Protein AF-A0A2N1MV69-F1 (afdb_monomer_lite)

Structure (mmCIF, N/CA/C/O backbone):
data_AF-A0A2N1MV69-F1
#
_entry.id   AF-A0A2N1MV69-F1
#
loop_
_atom_site.group_PDB
_atom_site.id
_atom_site.type_symbol
_atom_site.label_atom_id
_atom_site.label_alt_id
_atom_site.label_comp_id
_atom_site.label_asym_id
_atom_site.label_entity_id
_atom_site.label_seq_id
_atom_site.pdbx_PDB_ins_code
_atom_site.Cartn_x
_atom_site.Cartn_y
_atom_site.Cartn_z
_atom_site.occupancy
_atom_site.B_iso_or_equiv
_atom_site.auth_seq_id
_atom_site.auth_comp_id
_atom_site.auth_asym_id
_atom_site.auth_atom_id
_atom_site.pdbx_PDB_model_num
ATOM 1 N N . MET A 1 1 ? 17.615 1.362 -21.625 1.00 73.75 1 MET A N 1
ATOM 2 C CA . MET A 1 1 ? 17.451 2.819 -21.396 1.00 73.75 1 MET A CA 1
ATOM 3 C C . MET A 1 1 ? 16.012 3.294 -21.609 1.00 73.75 1 MET A C 1
ATOM 5 O O . MET A 1 1 ? 15.429 3.789 -20.655 1.00 73.75 1 MET A O 1
ATOM 9 N N . ALA A 1 2 ? 15.399 3.103 -22.785 1.00 90.38 2 ALA A N 1
ATOM 10 C CA . ALA A 1 2 ? 14.018 3.550 -23.035 1.00 90.38 2 ALA A CA 1
ATOM 11 C C . ALA A 1 2 ? 12.971 2.893 -22.109 1.00 90.38 2 ALA A C 1
ATOM 13 O O . ALA A 1 2 ? 12.174 3.595 -21.490 1.00 90.38 2 ALA A O 1
ATOM 14 N N . LEU A 1 3 ? 13.031 1.566 -21.933 1.00 91.44 3 LEU A N 1
ATOM 15 C CA . LEU A 1 3 ? 12.094 0.827 -21.075 1.00 91.44 3 LEU A CA 1
ATOM 16 C C . LEU A 1 3 ? 12.160 1.262 -19.601 1.00 91.44 3 LEU A C 1
ATOM 18 O O . LEU A 1 3 ? 11.134 1.408 -18.949 1.00 91.44 3 LEU A O 1
ATOM 22 N N . THR A 1 4 ? 13.359 1.543 -19.084 1.00 90.44 4 THR A N 1
ATOM 23 C CA . THR A 1 4 ? 13.554 2.052 -17.716 1.00 90.44 4 THR A CA 1
ATOM 24 C C . THR A 1 4 ? 12.944 3.442 -17.538 1.00 90.44 4 THR A C 1
ATOM 26 O O . THR A 1 4 ? 12.288 3.712 -16.532 1.00 90.44 4 THR A O 1
ATOM 29 N N . SER A 1 5 ? 13.117 4.323 -18.528 1.00 93.38 5 SER A N 1
ATOM 30 C CA . SER A 1 5 ? 12.488 5.646 -18.528 1.00 93.38 5 SER A CA 1
ATOM 31 C C . SER A 1 5 ? 10.966 5.550 -18.584 1.00 93.38 5 SER A C 1
ATOM 33 O O . SER A 1 5 ? 10.296 6.271 -17.846 1.00 93.38 5 SER A O 1
ATOM 35 N N . LEU A 1 6 ? 10.428 4.631 -19.392 1.00 94.25 6 LEU A N 1
ATOM 36 C CA . LEU A 1 6 ? 8.992 4.380 -19.485 1.00 94.25 6 LEU A CA 1
ATOM 37 C C . LEU A 1 6 ? 8.429 3.819 -18.173 1.00 94.25 6 LEU A C 1
ATOM 39 O O . LEU A 1 6 ? 7.458 4.372 -17.665 1.00 94.25 6 LEU A O 1
ATOM 43 N N . LYS A 1 7 ? 9.079 2.811 -17.569 1.00 92.44 7 LYS A N 1
ATOM 44 C CA . LYS A 1 7 ? 8.705 2.271 -16.247 1.00 92.44 7 LYS A CA 1
ATOM 45 C C . LYS A 1 7 ? 8.596 3.395 -15.216 1.00 92.44 7 LYS A C 1
ATOM 47 O O . LYS A 1 7 ? 7.584 3.524 -14.537 1.00 92.44 7 LYS A O 1
ATOM 52 N N . ARG A 1 8 ? 9.609 4.265 -15.153 1.00 92.50 8 ARG A N 1
ATOM 53 C CA . ARG A 1 8 ? 9.631 5.402 -14.224 1.00 92.50 8 ARG A CA 1
ATOM 54 C C . ARG A 1 8 ? 8.537 6.433 -14.516 1.00 92.50 8 ARG A C 1
ATOM 56 O O . ARG A 1 8 ? 7.988 7.005 -13.578 1.00 92.50 8 ARG A O 1
ATOM 63 N N . LEU A 1 9 ? 8.248 6.712 -15.787 1.00 95.75 9 LEU A N 1
ATOM 64 C CA . LEU A 1 9 ? 7.177 7.631 -16.178 1.00 95.75 9 LEU A CA 1
ATOM 65 C C . LEU A 1 9 ? 5.811 7.080 -15.750 1.00 95.75 9 LEU A C 1
ATOM 67 O O . LEU A 1 9 ? 5.046 7.793 -15.110 1.00 95.75 9 LEU A O 1
ATOM 71 N N . ILE A 1 10 ? 5.547 5.805 -16.047 1.00 93.88 10 ILE A N 1
ATOM 72 C CA . ILE A 1 10 ? 4.301 5.125 -15.684 1.00 93.88 10 ILE A CA 1
ATOM 73 C C . ILE A 1 10 ? 4.137 5.104 -14.168 1.00 93.88 10 ILE A C 1
ATOM 75 O O . ILE A 1 10 ? 3.104 5.551 -13.682 1.00 93.88 10 ILE A O 1
ATOM 79 N N . ALA A 1 11 ? 5.163 4.693 -13.415 1.00 95.12 11 ALA A N 1
ATOM 80 C CA . ALA A 1 11 ? 5.097 4.666 -11.955 1.00 95.12 11 ALA A CA 1
ATOM 81 C C . ALA A 1 11 ? 4.746 6.047 -11.376 1.00 95.12 11 ALA A C 1
ATOM 83 O O . ALA A 1 11 ? 3.859 6.160 -10.536 1.00 95.12 11 ALA A O 1
ATOM 84 N N . LYS A 1 12 ? 5.363 7.124 -11.888 1.00 95.75 12 LYS A N 1
ATOM 85 C CA . LYS A 1 12 ? 5.040 8.506 -11.490 1.00 95.75 12 LYS A CA 1
ATOM 86 C C . LYS A 1 12 ? 3.611 8.928 -11.828 1.00 95.75 12 LYS A C 1
ATOM 88 O O . LYS A 1 12 ? 3.067 9.770 -11.118 1.00 95.75 12 LYS A O 1
ATOM 93 N N . SER A 1 13 ? 3.035 8.423 -12.913 1.00 95.50 13 SER A N 1
ATOM 94 C CA . SER A 1 13 ? 1.650 8.715 -13.291 1.00 95.50 13 SER A CA 1
ATOM 95 C C . SER A 1 13 ? 0.663 7.923 -12.438 1.00 95.50 13 SER A C 1
ATOM 97 O O . SER A 1 13 ? -0.273 8.509 -11.910 1.00 95.50 13 SER A O 1
ATOM 99 N N . VAL A 1 14 ? 0.914 6.628 -12.231 1.00 95.06 14 VAL A N 1
ATOM 100 C CA . VAL A 1 14 ? 0.062 5.731 -11.435 1.00 95.06 14 VAL A CA 1
ATOM 101 C C . VAL A 1 14 ? -0.071 6.227 -9.997 1.00 95.06 14 VAL A C 1
ATOM 103 O O . VAL A 1 14 ? -1.184 6.365 -9.504 1.00 95.06 14 VAL A O 1
ATOM 106 N N . VAL A 1 15 ? 1.029 6.611 -9.340 1.00 96.56 15 VAL A N 1
ATOM 107 C CA . VAL A 1 15 ? 0.968 7.091 -7.944 1.00 96.56 15 VAL A CA 1
ATOM 108 C C . VAL A 1 15 ? 0.208 8.407 -7.767 1.00 96.56 15 VAL A C 1
ATOM 110 O O . VAL A 1 15 ? -0.157 8.740 -6.647 1.00 96.56 15 VAL A O 1
ATOM 113 N N . LYS A 1 16 ? -0.023 9.181 -8.837 1.00 96.56 16 LYS A N 1
ATOM 114 C CA . LYS A 1 16 ? -0.863 10.392 -8.781 1.00 96.56 16 LYS A CA 1
ATOM 115 C C . LYS A 1 16 ? -2.356 10.073 -8.811 1.00 96.56 16 LYS A C 1
ATOM 117 O O . LYS A 1 16 ? -3.153 10.945 -8.492 1.00 96.56 16 LYS A O 1
ATOM 122 N N . LEU A 1 17 ? -2.714 8.860 -9.226 1.00 96.38 17 LEU A N 1
ATOM 123 C CA . LEU A 1 17 ? -4.087 8.376 -9.345 1.00 96.38 17 LEU A CA 1
ATOM 124 C C . LEU A 1 17 ? -4.476 7.463 -8.173 1.00 96.38 17 LEU A C 1
ATOM 126 O O . LEU A 1 17 ? -5.521 6.818 -8.231 1.00 96.38 17 LEU A O 1
ATOM 130 N N . ILE A 1 18 ? -3.632 7.384 -7.137 1.00 97.56 18 ILE A N 1
ATOM 131 C CA . ILE A 1 18 ? -3.890 6.550 -5.964 1.00 97.56 18 ILE A CA 1
ATOM 132 C C . ILE A 1 18 ? -5.148 7.016 -5.225 1.00 97.56 18 ILE A C 1
ATOM 134 O O . ILE A 1 18 ? -5.334 8.211 -4.987 1.00 97.56 18 ILE A O 1
ATOM 138 N N . ASN A 1 19 ? -6.013 6.070 -4.872 1.00 97.25 19 ASN A N 1
ATOM 139 C CA . ASN A 1 19 ? -7.265 6.308 -4.163 1.00 97.25 19 ASN A CA 1
ATOM 140 C C . ASN A 1 19 ? -7.725 5.044 -3.404 1.00 97.25 19 ASN A C 1
ATOM 142 O O . ASN A 1 19 ? -7.020 4.033 -3.367 1.00 97.25 19 ASN A O 1
ATOM 146 N N . ASN A 1 20 ? -8.921 5.103 -2.810 1.00 96.44 20 ASN A N 1
ATOM 147 C CA . ASN A 1 20 ? -9.487 4.006 -2.022 1.00 96.44 20 ASN A CA 1
ATOM 148 C C . ASN A 1 20 ? -9.691 2.719 -2.827 1.00 96.44 20 ASN A C 1
ATOM 150 O O . ASN A 1 20 ? -9.654 1.648 -2.226 1.00 96.44 20 ASN A O 1
ATOM 154 N N . ASP A 1 21 ? -9.862 2.817 -4.146 1.00 96.38 21 ASP A N 1
ATOM 155 C CA . ASP A 1 21 ? -10.181 1.685 -5.013 1.00 96.38 21 ASP A CA 1
ATOM 156 C C . ASP A 1 21 ? -8.928 0.918 -5.454 1.00 96.38 21 ASP A C 1
ATOM 158 O O . ASP A 1 21 ? -9.032 -0.267 -5.744 1.00 96.38 21 ASP A O 1
ATOM 162 N N . ASN A 1 22 ? -7.752 1.563 -5.498 1.00 96.62 22 ASN A N 1
ATOM 163 C CA . ASN A 1 22 ? -6.562 1.003 -6.160 1.00 96.62 22 ASN A CA 1
ATOM 164 C C . ASN A 1 22 ? -5.262 1.004 -5.331 1.00 96.62 22 ASN A C 1
ATOM 166 O O . ASN A 1 22 ? -4.222 0.543 -5.813 1.00 96.62 22 ASN A O 1
ATOM 170 N N . TRP A 1 23 ? -5.269 1.524 -4.099 1.00 97.50 23 TRP A N 1
ATOM 171 C CA . TRP A 1 23 ? -4.054 1.621 -3.277 1.00 97.50 23 TRP A CA 1
ATOM 172 C C . TRP A 1 23 ? -3.391 0.258 -3.025 1.00 97.50 23 TRP A C 1
ATOM 174 O O . TRP A 1 23 ? -2.161 0.166 -2.985 1.00 97.50 23 TRP A O 1
ATOM 184 N N . ASN A 1 24 ? -4.199 -0.796 -2.877 1.00 97.31 24 ASN A N 1
ATOM 185 C CA . ASN A 1 24 ? -3.747 -2.161 -2.631 1.00 97.31 24 ASN A CA 1
ATOM 186 C C . ASN A 1 24 ? -3.004 -2.723 -3.841 1.00 97.31 24 ASN A C 1
ATOM 188 O O . ASN A 1 24 ? -1.927 -3.291 -3.684 1.00 97.31 24 ASN A O 1
ATOM 192 N N . GLU A 1 25 ? -3.529 -2.516 -5.048 1.00 96.44 25 GLU A N 1
ATOM 193 C CA . GLU A 1 25 ? -2.874 -2.941 -6.284 1.00 96.44 25 GLU A CA 1
ATOM 194 C C . GLU A 1 25 ? -1.532 -2.228 -6.465 1.00 96.44 25 GLU A C 1
ATOM 196 O O . GLU A 1 25 ? -0.521 -2.865 -6.760 1.00 96.44 25 GLU A O 1
ATOM 201 N N . ILE A 1 26 ? -1.487 -0.915 -6.217 1.00 96.94 26 ILE A N 1
ATOM 202 C CA . ILE A 1 26 ? -0.248 -0.129 -6.291 1.00 96.94 26 ILE A CA 1
ATOM 203 C C . ILE A 1 26 ? 0.793 -0.653 -5.294 1.00 96.94 26 ILE A C 1
ATOM 205 O O . ILE A 1 26 ? 1.963 -0.816 -5.656 1.00 96.94 26 ILE A O 1
ATOM 209 N N . LEU A 1 27 ? 0.379 -0.946 -4.058 1.00 96.69 27 LEU A N 1
ATOM 210 C CA . LEU A 1 27 ? 1.258 -1.508 -3.035 1.00 96.69 27 LEU A CA 1
ATOM 211 C C . LEU A 1 27 ? 1.796 -2.885 -3.447 1.00 96.69 27 LEU A C 1
ATOM 213 O O . LEU A 1 27 ? 3.006 -3.112 -3.382 1.00 96.69 27 LEU A O 1
ATOM 217 N N . ILE A 1 28 ? 0.915 -3.775 -3.907 1.00 95.81 28 ILE A N 1
ATOM 218 C CA . ILE A 1 28 ? 1.271 -5.131 -4.341 1.00 95.81 28 ILE A CA 1
ATOM 219 C C . ILE A 1 28 ? 2.246 -5.081 -5.514 1.00 95.81 28 ILE A C 1
ATOM 221 O O . ILE A 1 28 ? 3.262 -5.771 -5.483 1.00 95.81 28 ILE A O 1
ATOM 225 N N . LEU A 1 29 ? 2.008 -4.227 -6.513 1.00 94.44 29 LEU A N 1
ATOM 226 C CA . LEU A 1 29 ? 2.935 -4.040 -7.632 1.00 94.44 29 LEU A CA 1
ATOM 227 C C . LEU A 1 29 ? 4.304 -3.540 -7.157 1.00 94.44 29 LEU A C 1
ATOM 229 O O . LEU A 1 29 ? 5.337 -4.011 -7.640 1.00 94.44 29 LEU A O 1
ATOM 233 N N . GLY A 1 30 ? 4.324 -2.607 -6.202 1.00 94.75 30 GLY A N 1
ATOM 234 C CA . GLY A 1 30 ? 5.557 -2.123 -5.586 1.00 94.75 30 GLY A CA 1
ATOM 235 C C . GLY A 1 30 ? 6.360 -3.236 -4.924 1.00 94.75 30 GLY A C 1
ATOM 236 O O . GLY A 1 30 ? 7.569 -3.336 -5.134 1.00 94.75 30 GLY A O 1
ATOM 237 N N . TRP A 1 31 ? 5.682 -4.111 -4.188 1.00 95.31 31 TRP A N 1
ATOM 238 C CA . TRP A 1 31 ? 6.292 -5.271 -3.551 1.00 95.31 31 TRP A CA 1
ATOM 239 C C . TRP A 1 31 ? 6.757 -6.329 -4.555 1.00 95.31 31 TRP A C 1
ATOM 241 O O . TRP A 1 31 ? 7.928 -6.706 -4.556 1.00 95.31 31 TRP A O 1
ATOM 251 N N . GLN A 1 32 ? 5.873 -6.765 -5.449 1.00 93.44 32 GLN A N 1
ATOM 252 C CA . GLN A 1 32 ? 6.123 -7.845 -6.403 1.00 93.44 32 GLN A CA 1
ATOM 253 C C . GLN A 1 32 ? 7.281 -7.534 -7.359 1.00 93.44 32 GLN A C 1
ATOM 255 O O . GLN A 1 32 ? 8.061 -8.422 -7.701 1.00 93.44 32 GLN A O 1
ATOM 260 N N . TYR A 1 33 ? 7.408 -6.277 -7.792 1.00 92.50 33 TYR A N 1
ATOM 261 C CA . TYR A 1 33 ? 8.412 -5.862 -8.776 1.00 92.50 33 TYR A CA 1
ATOM 262 C C . TYR A 1 33 ? 9.569 -5.055 -8.183 1.00 92.50 33 TYR A C 1
ATOM 264 O O . TYR A 1 33 ? 10.332 -4.442 -8.944 1.00 92.50 33 TYR A O 1
ATOM 272 N N . ASN A 1 34 ? 9.695 -5.040 -6.851 1.00 92.69 34 ASN A N 1
ATOM 273 C CA . ASN A 1 34 ? 10.690 -4.261 -6.114 1.00 92.69 34 ASN A CA 1
ATOM 274 C C . ASN A 1 34 ? 10.747 -2.791 -6.588 1.00 92.69 34 ASN A C 1
ATOM 276 O O . ASN A 1 34 ? 11.817 -2.220 -6.820 1.00 92.69 34 ASN A O 1
ATOM 280 N N . ASP A 1 35 ? 9.576 -2.192 -6.825 1.00 94.56 35 ASP A N 1
ATOM 281 C CA . ASP A 1 35 ? 9.447 -0.789 -7.208 1.00 94.56 35 ASP A CA 1
ATOM 282 C C . ASP A 1 35 ? 9.217 0.059 -5.957 1.00 94.56 35 ASP A C 1
ATOM 284 O O . ASP A 1 35 ? 8.101 0.181 -5.445 1.00 94.56 35 ASP A O 1
ATOM 288 N N . LEU A 1 36 ? 10.310 0.648 -5.470 1.00 94.38 36 LEU A N 1
ATOM 289 C CA . LEU A 1 36 ? 10.314 1.4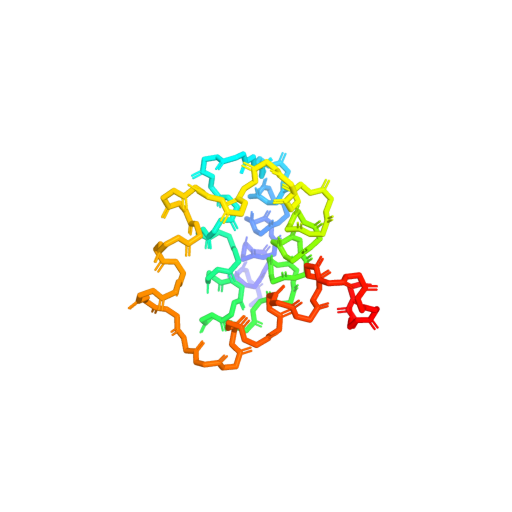40 -4.245 1.00 94.38 36 LEU A CA 1
ATOM 290 C C . LEU A 1 36 ? 9.315 2.605 -4.299 1.00 94.38 36 LEU A C 1
ATOM 292 O O . LEU A 1 36 ? 8.661 2.886 -3.304 1.00 94.38 36 LEU A O 1
ATOM 296 N N . LEU A 1 37 ? 9.147 3.264 -5.453 1.00 95.69 37 LEU A N 1
ATOM 297 C CA . LEU A 1 37 ? 8.230 4.400 -5.561 1.00 95.69 37 LEU A CA 1
ATOM 298 C C . LEU A 1 37 ? 6.781 3.958 -5.337 1.00 95.69 37 LEU A C 1
ATOM 300 O O . LEU A 1 37 ? 6.053 4.622 -4.600 1.00 95.69 37 LEU A O 1
ATOM 304 N N . LEU A 1 38 ? 6.368 2.858 -5.971 1.00 96.94 38 LEU A N 1
ATOM 305 C CA . LEU A 1 38 ? 5.015 2.324 -5.814 1.00 96.94 38 LEU A CA 1
ATOM 306 C C . LEU A 1 38 ? 4.783 1.826 -4.384 1.00 96.94 38 LEU A C 1
ATOM 308 O O . LEU A 1 38 ? 3.794 2.215 -3.766 1.00 96.94 38 LEU A O 1
ATOM 312 N N . ARG A 1 39 ? 5.730 1.053 -3.832 1.00 96.06 39 ARG A N 1
ATOM 313 C CA . ARG A 1 39 ? 5.659 0.520 -2.462 1.00 96.06 39 ARG A CA 1
ATOM 314 C C . ARG A 1 39 ? 5.530 1.644 -1.436 1.00 96.06 39 ARG A C 1
ATOM 316 O O . ARG A 1 39 ? 4.562 1.670 -0.682 1.00 96.06 39 ARG A O 1
ATOM 323 N N . THR A 1 40 ? 6.435 2.623 -1.462 1.00 95.69 40 THR A N 1
ATOM 324 C CA . THR A 1 40 ? 6.416 3.766 -0.537 1.00 95.69 40 THR A CA 1
ATOM 325 C C . THR A 1 40 ? 5.120 4.567 -0.651 1.00 95.69 40 THR A C 1
ATOM 327 O O . THR A 1 40 ? 4.565 4.990 0.360 1.00 95.69 40 THR A O 1
ATOM 330 N N . LYS A 1 41 ? 4.598 4.780 -1.866 1.00 96.94 41 LYS A N 1
ATOM 331 C CA . LYS A 1 41 ? 3.341 5.520 -2.053 1.00 96.94 41 LYS A CA 1
ATOM 332 C C . LYS A 1 41 ? 2.117 4.738 -1.583 1.00 96.94 41 LYS A C 1
ATOM 334 O O . LYS A 1 41 ? 1.259 5.344 -0.949 1.00 96.94 41 LYS A O 1
ATOM 339 N N . GLY A 1 42 ? 2.068 3.429 -1.825 1.00 96.94 42 GLY A N 1
ATOM 340 C CA . GLY A 1 42 ? 1.027 2.549 -1.293 1.00 96.94 42 GLY A CA 1
ATOM 341 C C . GLY A 1 42 ? 1.016 2.532 0.238 1.00 96.94 42 GLY A C 1
ATOM 342 O O . GLY A 1 42 ? -0.015 2.790 0.847 1.00 96.94 42 GLY A O 1
ATOM 343 N N . LEU A 1 43 ? 2.176 2.338 0.874 1.00 96.56 43 LEU A N 1
ATOM 344 C CA . LEU A 1 43 ? 2.302 2.355 2.340 1.00 96.56 43 LEU A CA 1
ATOM 345 C C . LEU A 1 43 ? 1.966 3.719 2.941 1.00 96.56 43 LEU A C 1
ATOM 347 O O . LEU A 1 43 ? 1.300 3.801 3.970 1.00 96.56 43 LEU A O 1
ATOM 351 N N . LYS A 1 44 ? 2.396 4.807 2.292 1.00 96.00 44 LYS A N 1
ATOM 352 C CA . LYS A 1 44 ? 2.028 6.156 2.718 1.00 96.00 44 LYS A CA 1
ATOM 353 C C . LYS A 1 44 ? 0.508 6.335 2.719 1.00 96.00 44 LYS A C 1
ATOM 355 O O . LYS A 1 44 ? -0.027 6.863 3.688 1.00 96.00 44 LYS A O 1
ATOM 360 N N . TYR A 1 45 ? -0.171 5.853 1.678 1.00 97.12 45 TYR A N 1
ATOM 361 C CA . TYR A 1 45 ? -1.629 5.882 1.610 1.00 97.12 45 TYR A CA 1
ATOM 362 C C . TYR A 1 45 ? -2.261 5.095 2.762 1.00 97.12 45 TYR A C 1
ATOM 364 O O . TYR A 1 45 ? -3.154 5.607 3.431 1.00 97.12 45 TYR A O 1
ATOM 372 N N . VAL A 1 46 ? -1.744 3.895 3.058 1.00 96.50 46 VAL A N 1
ATOM 373 C CA . VAL A 1 46 ? -2.181 3.105 4.220 1.00 96.50 46 VAL A CA 1
ATOM 374 C C . VAL A 1 46 ? -2.057 3.907 5.509 1.00 96.50 46 VAL A C 1
ATOM 376 O O . VAL A 1 46 ? -3.020 3.984 6.264 1.00 96.50 46 VAL A O 1
ATOM 379 N N . LYS A 1 47 ? -0.905 4.543 5.748 1.00 95.69 47 LYS A N 1
ATOM 380 C CA . LYS A 1 47 ? -0.668 5.363 6.944 1.00 95.69 47 LYS A CA 1
ATOM 381 C C . LYS A 1 47 ? -1.681 6.499 7.082 1.00 95.69 47 LYS A C 1
ATOM 383 O O . LYS A 1 47 ? -2.165 6.762 8.176 1.00 95.69 47 LYS A O 1
ATOM 388 N N . GLU A 1 48 ? -1.964 7.192 5.982 1.00 95.38 48 GLU A N 1
ATOM 389 C CA . GLU A 1 48 ? -2.819 8.383 5.963 1.00 95.38 48 GLU A CA 1
ATOM 390 C C . GLU A 1 48 ? -4.318 8.043 6.030 1.00 95.38 48 GLU A C 1
ATOM 392 O O . GLU A 1 48 ? -5.108 8.863 6.495 1.00 95.38 48 GLU A O 1
ATOM 397 N N . HIS A 1 49 ? -4.709 6.835 5.610 1.00 96.44 49 HIS A N 1
ATOM 398 C CA . HIS A 1 49 ? -6.109 6.427 5.450 1.00 96.44 49 HIS A CA 1
ATOM 399 C C . HIS A 1 49 ? -6.478 5.152 6.222 1.00 96.44 49 HIS A C 1
ATOM 401 O O . HIS A 1 49 ? -7.516 4.545 5.954 1.00 96.44 49 HIS A O 1
ATOM 407 N N . TRP A 1 50 ? -5.657 4.726 7.188 1.00 95.69 50 TRP A N 1
ATOM 408 C CA . TRP A 1 50 ? -5.830 3.440 7.870 1.00 95.69 50 TRP A CA 1
ATOM 409 C C . TRP A 1 50 ? -7.238 3.247 8.438 1.00 95.69 50 TRP A C 1
ATOM 411 O O . TRP A 1 50 ? -7.877 2.221 8.201 1.00 95.69 50 TRP A O 1
ATOM 421 N N . ASP A 1 51 ? -7.762 4.263 9.124 1.00 94.88 51 ASP A N 1
ATOM 422 C CA . ASP A 1 51 ? -9.074 4.183 9.760 1.00 94.88 51 ASP A CA 1
ATOM 423 C C . ASP A 1 51 ? -10.224 3.935 8.784 1.00 94.88 51 ASP A C 1
ATOM 425 O O . ASP A 1 51 ? -11.218 3.323 9.175 1.00 94.88 51 ASP A O 1
ATOM 429 N N . THR A 1 52 ? -10.079 4.351 7.524 1.00 95.38 52 THR A N 1
ATOM 430 C CA . THR A 1 52 ? -11.093 4.139 6.487 1.00 95.38 52 THR A CA 1
ATOM 431 C C . THR A 1 52 ? -10.911 2.822 5.740 1.00 95.38 52 THR A C 1
ATOM 433 O O . THR A 1 52 ? -11.897 2.240 5.298 1.00 95.38 52 THR A O 1
ATOM 436 N N . ILE A 1 53 ? -9.677 2.329 5.597 1.00 96.38 53 ILE A N 1
ATOM 437 C CA . ILE A 1 53 ? -9.382 1.149 4.765 1.00 96.38 53 ILE A CA 1
ATOM 438 C C . ILE A 1 53 ? -9.245 -0.158 5.559 1.00 96.38 53 ILE A C 1
ATOM 440 O O . ILE A 1 53 ? -9.271 -1.229 4.953 1.00 96.38 53 ILE A O 1
ATOM 444 N N . LYS A 1 54 ? -9.121 -0.106 6.894 1.00 95.25 54 LYS A N 1
ATOM 445 C CA . LYS A 1 54 ? -8.858 -1.280 7.756 1.00 95.25 54 LYS A CA 1
ATOM 446 C C . LYS A 1 54 ? -9.933 -2.375 7.747 1.00 95.25 54 LYS A C 1
ATOM 448 O O . LYS A 1 54 ? -9.691 -3.470 8.240 1.00 95.25 54 LYS A O 1
ATOM 453 N N . TYR A 1 55 ? -11.104 -2.090 7.184 1.00 95.25 55 TYR A N 1
ATOM 454 C CA . TYR A 1 55 ? -12.192 -3.056 6.992 1.00 95.25 55 TYR A CA 1
ATOM 455 C C . TYR A 1 55 ? -12.599 -3.205 5.518 1.00 95.25 55 TYR A C 1
ATOM 457 O O . TYR A 1 55 ? -13.682 -3.697 5.227 1.00 95.25 55 TYR A O 1
ATOM 465 N N . SER A 1 56 ? -11.766 -2.730 4.588 1.00 96.75 56 SER A N 1
ATOM 466 C CA . SER A 1 56 ? -12.057 -2.774 3.153 1.00 96.75 56 SER A CA 1
ATOM 467 C C . SER A 1 56 ? -11.721 -4.130 2.530 1.00 96.75 56 SER A C 1
ATOM 469 O O . SER A 1 56 ? -10.780 -4.808 2.955 1.00 96.75 56 SER A O 1
ATOM 471 N N . ASP A 1 57 ? -12.420 -4.466 1.443 1.00 97.88 57 ASP A N 1
ATOM 472 C CA . ASP A 1 57 ? -12.099 -5.625 0.600 1.00 97.88 57 ASP A CA 1
ATOM 473 C C . ASP A 1 57 ? -10.668 -5.547 0.045 1.00 97.88 57 ASP A C 1
ATOM 475 O O . ASP A 1 57 ? -10.003 -6.565 -0.130 1.00 97.88 57 ASP A O 1
ATOM 479 N N . ASN A 1 58 ? -10.150 -4.331 -0.149 1.00 97.25 58 ASN A N 1
ATOM 480 C CA . ASN A 1 58 ? -8.781 -4.087 -0.594 1.00 97.25 58 ASN A CA 1
ATOM 481 C C . ASN A 1 58 ? -7.733 -4.553 0.423 1.00 97.25 58 ASN A C 1
ATOM 483 O O . ASN A 1 58 ? -6.711 -5.124 0.032 1.00 97.25 58 ASN A O 1
ATOM 487 N N . LEU A 1 59 ? -7.991 -4.371 1.723 1.00 97.06 59 LEU A N 1
ATOM 488 C CA . LEU A 1 59 ? -7.129 -4.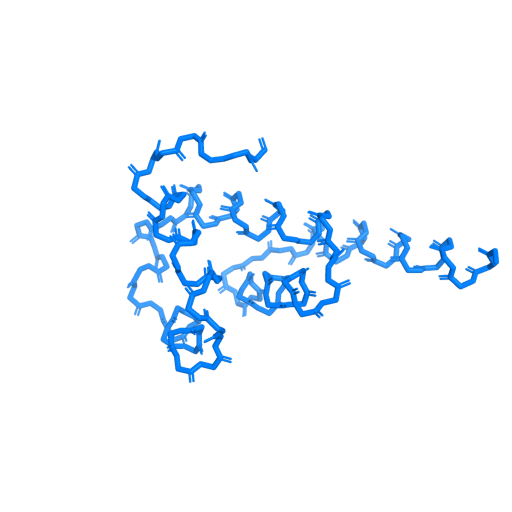940 2.755 1.00 97.06 59 LEU A CA 1
ATOM 489 C C . LEU A 1 59 ? -7.275 -6.463 2.807 1.00 97.06 59 LEU A C 1
ATOM 491 O O . LEU A 1 59 ? -6.264 -7.161 2.838 1.00 97.06 59 LEU A O 1
ATOM 495 N N . LEU A 1 60 ? -8.506 -6.982 2.767 1.00 97.00 60 LEU A N 1
ATOM 496 C CA . LEU A 1 60 ? -8.750 -8.428 2.751 1.00 97.00 60 LEU A CA 1
ATOM 497 C C . LEU A 1 60 ? -8.022 -9.109 1.581 1.00 97.00 60 LEU A C 1
ATOM 499 O O . LEU A 1 60 ? -7.429 -10.174 1.748 1.00 97.00 60 LEU A O 1
ATOM 503 N N . TYR A 1 61 ? -8.004 -8.467 0.412 1.00 96.69 61 TYR A N 1
ATOM 504 C CA . TYR A 1 61 ? -7.266 -8.936 -0.753 1.00 96.69 61 TYR A CA 1
ATOM 505 C C . TYR A 1 61 ? -5.764 -9.060 -0.473 1.00 96.69 61 TYR A C 1
ATOM 507 O O . TYR A 1 61 ? -5.181 -10.093 -0.792 1.00 96.69 61 TYR A O 1
ATOM 515 N N . ILE A 1 62 ? -5.140 -8.056 0.153 1.00 96.62 62 ILE A N 1
ATOM 516 C CA . ILE A 1 62 ? -3.719 -8.125 0.536 1.00 96.62 62 ILE A CA 1
ATOM 517 C C . ILE A 1 62 ? -3.473 -9.279 1.505 1.00 96.62 62 ILE A C 1
ATOM 519 O O . ILE A 1 62 ? -2.552 -10.060 1.292 1.00 96.62 62 ILE A O 1
ATOM 523 N N . LEU A 1 63 ? -4.305 -9.419 2.538 1.00 96.12 63 LEU A N 1
ATOM 524 C CA . LEU A 1 63 ? -4.125 -10.460 3.554 1.00 96.12 63 LEU A CA 1
ATOM 525 C C . LEU A 1 63 ? -4.198 -11.877 2.966 1.00 96.12 63 LEU A C 1
ATOM 527 O O . LEU A 1 63 ? -3.527 -12.777 3.462 1.00 96.12 63 LEU A O 1
ATOM 531 N N . ASN A 1 64 ? -4.979 -12.062 1.901 1.00 95.62 64 ASN A N 1
ATOM 532 C CA . ASN A 1 64 ? -5.153 -13.359 1.251 1.00 95.62 64 ASN A CA 1
ATOM 533 C C . ASN A 1 64 ? -4.141 -13.641 0.128 1.00 95.62 64 ASN A C 1
ATOM 535 O O . ASN A 1 64 ? -3.943 -14.805 -0.212 1.00 95.62 64 ASN A O 1
ATOM 539 N N . ASN A 1 65 ? -3.540 -12.609 -0.478 1.00 93.50 65 ASN A N 1
ATOM 540 C CA . ASN A 1 65 ? -2.763 -12.758 -1.719 1.00 93.50 65 ASN A CA 1
ATOM 541 C C . ASN A 1 65 ? -1.313 -12.255 -1.638 1.00 93.50 65 ASN A C 1
ATOM 543 O O . ASN A 1 65 ? -0.530 -12.532 -2.547 1.00 93.50 65 ASN A O 1
ATOM 547 N N . SER A 1 66 ? -0.936 -11.522 -0.591 1.00 93.56 66 SER A N 1
ATOM 548 C CA . SER A 1 66 ? 0.427 -11.012 -0.419 1.00 93.56 66 SER A CA 1
ATOM 549 C C . SER A 1 66 ? 1.285 -11.943 0.435 1.00 93.56 66 SER A C 1
ATOM 551 O O . SER A 1 66 ? 0.788 -12.754 1.213 1.00 93.56 66 SER A O 1
ATOM 553 N N . ASN A 1 67 ? 2.608 -11.818 0.301 1.00 91.62 67 ASN A N 1
ATOM 554 C CA . ASN A 1 67 ? 3.534 -12.518 1.187 1.00 91.62 67 ASN A CA 1
ATOM 555 C C . ASN A 1 67 ? 3.507 -11.928 2.612 1.00 91.62 67 ASN A C 1
ATOM 557 O O . ASN A 1 67 ? 3.049 -10.803 2.830 1.00 91.62 67 ASN A O 1
ATOM 561 N N . VAL A 1 68 ? 4.019 -12.701 3.574 1.00 94.62 68 VAL A N 1
ATOM 562 C CA . VAL A 1 68 ? 4.023 -12.324 4.996 1.00 94.62 68 VAL A CA 1
ATOM 563 C C . VAL A 1 68 ? 4.782 -11.014 5.226 1.00 94.62 68 VAL A C 1
ATOM 565 O O . VAL A 1 68 ? 4.244 -10.133 5.885 1.00 94.62 68 VAL A O 1
ATOM 568 N N . ASP A 1 69 ? 5.948 -10.821 4.603 1.00 93.75 69 ASP A N 1
ATOM 569 C CA . ASP A 1 69 ? 6.758 -9.600 4.757 1.00 93.75 69 ASP A CA 1
ATOM 570 C C . ASP A 1 69 ? 6.001 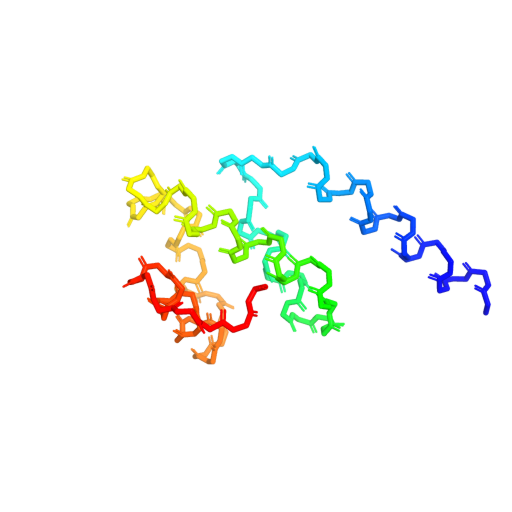-8.320 4.345 1.00 93.75 69 ASP A C 1
ATOM 572 O O . ASP A 1 69 ? 6.102 -7.278 4.996 1.00 93.75 69 ASP A O 1
ATOM 576 N N . CYS A 1 70 ? 5.210 -8.388 3.269 1.00 94.56 70 CYS A N 1
ATOM 577 C CA . CYS A 1 70 ? 4.358 -7.289 2.820 1.00 94.56 70 CYS A CA 1
ATOM 578 C C . CYS A 1 70 ? 3.261 -6.978 3.838 1.00 94.56 70 CYS A C 1
ATOM 580 O O . CYS A 1 70 ? 2.944 -5.808 4.066 1.00 94.56 70 CYS A O 1
ATOM 582 N N . ILE A 1 71 ? 2.660 -8.013 4.424 1.00 96.25 71 ILE A N 1
ATOM 583 C CA . ILE A 1 71 ? 1.605 -7.868 5.429 1.00 96.25 71 ILE A CA 1
ATOM 584 C C . ILE A 1 71 ? 2.189 -7.275 6.718 1.00 96.25 71 ILE A C 1
ATOM 586 O O . ILE A 1 71 ? 1.615 -6.340 7.277 1.00 96.25 71 ILE A O 1
ATOM 590 N N . GLU A 1 72 ? 3.347 -7.763 7.162 1.00 95.25 72 GLU A N 1
ATOM 591 C CA . GLU A 1 72 ? 4.055 -7.243 8.333 1.00 95.25 72 GLU A CA 1
ATOM 592 C C . GLU A 1 72 ? 4.395 -5.760 8.170 1.00 95.25 72 GLU A C 1
ATOM 594 O O . GLU A 1 72 ? 4.065 -4.953 9.042 1.00 95.25 72 GLU A O 1
ATOM 599 N N . GLU A 1 73 ? 4.981 -5.365 7.036 1.00 94.94 73 GLU A N 1
ATOM 600 C CA . GLU A 1 73 ? 5.290 -3.957 6.778 1.00 94.94 73 GLU A CA 1
ATOM 601 C C . GLU A 1 73 ? 4.033 -3.078 6.772 1.00 94.94 73 GLU A C 1
ATOM 603 O O . GLU A 1 73 ? 4.040 -1.988 7.353 1.00 94.94 73 GLU A O 1
ATOM 608 N N . LEU A 1 74 ? 2.949 -3.547 6.145 1.00 95.88 7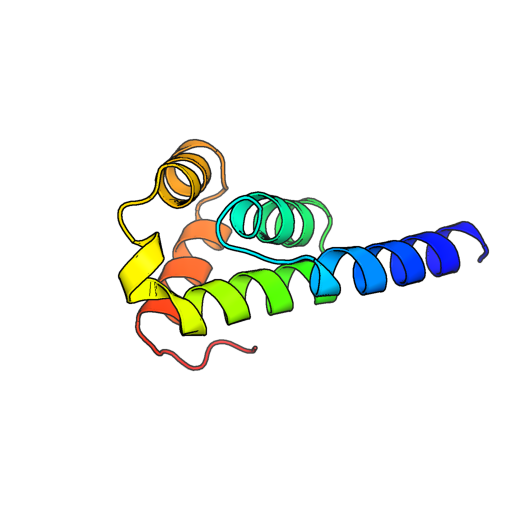4 LEU A N 1
ATOM 609 C CA . LEU A 1 74 ? 1.679 -2.827 6.117 1.00 95.88 74 LEU A CA 1
ATOM 610 C C . LEU A 1 74 ? 1.195 -2.521 7.538 1.00 95.88 74 LEU A C 1
ATOM 612 O O . LEU A 1 74 ? 0.850 -1.374 7.827 1.00 95.88 74 LEU A O 1
ATOM 616 N N . PHE A 1 75 ? 1.212 -3.510 8.436 1.00 95.31 75 PHE A N 1
ATOM 617 C CA . PHE A 1 75 ? 0.776 -3.317 9.820 1.00 95.31 75 PHE A CA 1
ATOM 618 C C . PHE A 1 75 ? 1.743 -2.472 10.649 1.00 95.31 75 PHE A C 1
ATOM 620 O O . PHE A 1 75 ? 1.292 -1.692 11.491 1.00 95.31 75 PHE A O 1
ATOM 627 N N . LEU A 1 76 ? 3.053 -2.559 10.400 1.00 94.25 76 LEU A N 1
ATOM 628 C CA . LEU A 1 76 ? 4.020 -1.654 11.024 1.00 94.25 76 LEU A CA 1
ATOM 629 C C . LEU A 1 76 ? 3.681 -0.199 10.686 1.00 94.25 76 LEU A C 1
ATOM 631 O O . LEU A 1 76 ? 3.597 0.641 11.583 1.00 94.25 76 LEU A O 1
ATOM 635 N N . VAL A 1 77 ? 3.424 0.103 9.416 1.00 93.56 77 VAL A N 1
ATOM 636 C CA . VAL A 1 77 ? 3.089 1.462 8.978 1.00 93.56 77 VAL A CA 1
ATOM 637 C C . VAL A 1 77 ? 1.712 1.904 9.487 1.00 93.56 77 VAL A C 1
ATOM 639 O O . VAL A 1 77 ? 1.574 3.033 9.965 1.00 93.56 77 VAL A O 1
ATOM 642 N N . ALA A 1 78 ? 0.713 1.019 9.445 1.00 92.50 78 ALA A N 1
ATOM 643 C CA . ALA A 1 78 ? -0.637 1.280 9.945 1.00 92.50 78 ALA A CA 1
ATOM 644 C C . ALA A 1 78 ? -0.662 1.628 11.443 1.00 92.50 78 ALA A C 1
ATOM 646 O O . ALA A 1 78 ? -1.397 2.519 11.863 1.00 92.50 78 ALA A O 1
ATOM 647 N N . ASN A 1 79 ? 0.193 0.988 12.245 1.00 87.50 79 ASN A N 1
ATOM 648 C CA . ASN A 1 79 ? 0.321 1.250 13.681 1.00 87.50 79 ASN A CA 1
ATOM 649 C C . ASN A 1 79 ? 1.122 2.526 14.009 1.00 87.50 79 ASN A C 1
ATOM 651 O O . ASN A 1 79 ? 1.484 2.757 15.162 1.00 87.50 79 ASN A O 1
ATOM 655 N N . GLY A 1 80 ? 1.426 3.362 13.012 1.00 76.75 80 GLY A N 1
ATOM 656 C CA . GLY A 1 80 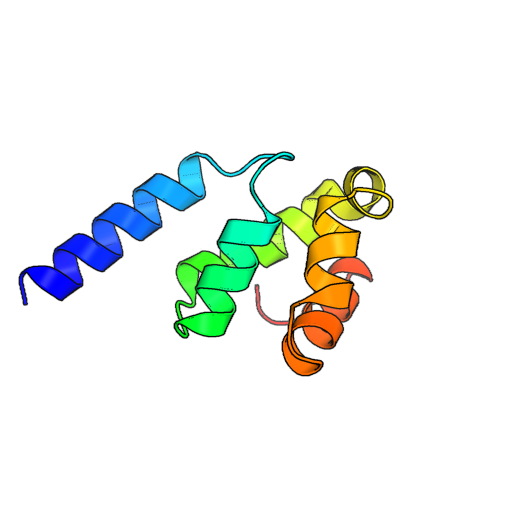? 2.151 4.616 13.207 1.00 76.75 80 GLY A CA 1
ATOM 657 C C . GLY A 1 80 ? 3.652 4.437 13.435 1.00 76.75 80 GLY A C 1
ATOM 658 O O . GLY A 1 80 ? 4.347 5.414 13.723 1.00 76.75 80 GLY A O 1
ATOM 659 N N . THR A 1 81 ? 4.183 3.224 13.266 1.00 73.00 81 THR A N 1
ATOM 660 C CA . THR A 1 81 ? 5.628 2.997 13.293 1.00 73.00 81 THR A CA 1
ATOM 661 C C . THR A 1 81 ? 6.249 3.699 12.089 1.00 73.00 81 THR A C 1
ATOM 663 O O . THR A 1 81 ? 5.821 3.506 10.949 1.00 73.00 81 THR A O 1
ATOM 666 N N . ASN A 1 82 ? 7.272 4.525 12.315 1.00 60.78 82 ASN A N 1
ATOM 667 C CA . ASN A 1 82 ? 8.054 5.121 11.231 1.00 60.78 82 ASN A CA 1
ATOM 668 C C . ASN A 1 82 ? 8.992 4.062 10.625 1.00 60.78 82 ASN A C 1
ATOM 670 O O . ASN A 1 82 ? 10.209 4.151 10.752 1.00 60.78 82 ASN A O 1
ATOM 674 N N . HIS A 1 83 ? 8.421 3.039 9.989 1.00 55.41 83 HIS A N 1
ATOM 675 C CA . HIS A 1 83 ? 9.148 2.246 9.010 1.00 55.41 83 HIS A CA 1
ATOM 676 C C . HIS A 1 83 ? 9.336 3.127 7.773 1.00 55.41 83 HIS A C 1
ATOM 678 O O . HIS A 1 83 ? 8.413 3.857 7.417 1.00 55.41 83 HIS A O 1
ATOM 684 N N . LEU A 1 84 ? 10.537 3.125 7.195 1.00 54.09 84 LEU A N 1
ATOM 685 C CA . LEU A 1 84 ? 10.992 4.010 6.115 1.00 54.09 84 LEU A CA 1
ATOM 686 C C . LEU A 1 84 ? 9.921 4.232 5.024 1.00 54.09 84 LEU A C 1
ATOM 688 O O . LEU A 1 84 ? 9.815 3.454 4.077 1.00 54.09 84 LEU A O 1
ATOM 692 N N . VAL A 1 85 ? 9.157 5.318 5.163 1.00 47.84 85 VAL A N 1
ATOM 693 C CA . VAL A 1 85 ? 8.386 5.961 4.092 1.00 47.84 85 VAL A CA 1
ATOM 694 C C . VAL A 1 85 ? 9.170 7.181 3.644 1.00 47.84 85 VAL A C 1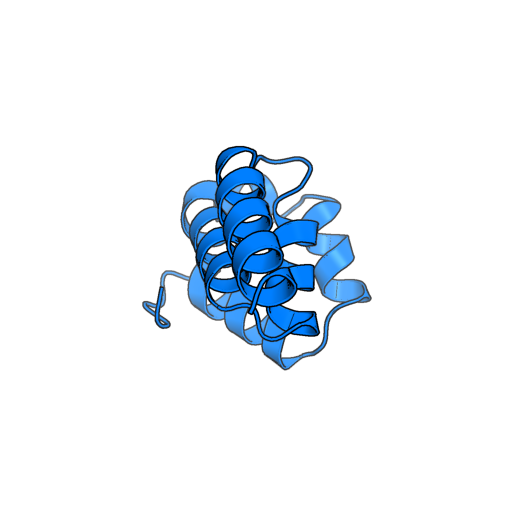
ATOM 696 O O . VAL A 1 85 ? 9.559 7.973 4.532 1.00 47.84 85 VAL A O 1
#

Organism: NCBI:txid588596

Secondary structure (DSSP, 8-state):
-HHHHHHHHHHHHHGGG--TTTHHHHHHHHHHTT-HHHHHHHHHHHHHHHHHHTTSHHHHHHHHHS-HHHHHHHHHHHTT-----

Radius of gyration: 12.64 Å; chains: 1; bounding box: 30×24×37 Å

pLDDT: mean 92.55, std 9.5, range [47.84, 97.88]

Foldseek 3Di:
DVVVVVVVVVLVVVLVVDDLVCLLVLCQCCVVVVPVSSVVSSLVCCLVCVVPNVPPVSLVCCVVPPDPVSVVSSVCSNVVNPDPD

Sequence (85 aa):
MALTSLKRLIAKSVVKLINNDNWNEILILGWQYNDLLLRTKGLKYVKEHWDTIKYSDNLLYILNNSNVDCIEELFLVANGTNHLV